Protein AF-A0A2P4SMF9-F1 (afdb_monomer_lite)

Foldseek 3Di:
DPPPPDDPDLVVVQVVLVVVLVCLVPDDCCVVQVDCNLVCLLPVACLPVSRNVSSVSSLVSNLPDDDPPRVVSNVVSVVSNVVSVVVNVVD

Structure (mmCIF, N/CA/C/O backbone):
data_AF-A0A2P4SMF9-F1
#
_entry.id   AF-A0A2P4SMF9-F1
#
loop_
_atom_site.group_PDB
_atom_site.id
_atom_site.type_symbol
_atom_site.label_atom_id
_atom_site.label_alt_id
_atom_site.label_comp_id
_atom_site.label_asym_id
_atom_site.label_entity_id
_atom_site.label_seq_id
_atom_site.pdbx_PDB_ins_code
_atom_site.Cartn_x
_atom_site.Cartn_y
_atom_site.Cartn_z
_atom_site.occupancy
_atom_site.B_iso_or_equiv
_atom_site.auth_seq_id
_atom_site.auth_comp_id
_atom_site.auth_asym_id
_atom_site.auth_atom_id
_atom_site.pdbx_PDB_model_num
ATOM 1 N N . MET A 1 1 ? 5.825 -12.853 6.793 1.00 48.69 1 MET A N 1
ATOM 2 C CA . MET A 1 1 ? 6.151 -11.933 5.680 1.00 48.69 1 MET A CA 1
ATOM 3 C C . MET A 1 1 ? 7.628 -11.511 5.763 1.00 48.69 1 MET A C 1
ATOM 5 O O . MET A 1 1 ? 7.921 -10.338 5.900 1.00 48.69 1 MET A O 1
ATOM 9 N N . PHE A 1 2 ? 8.563 -12.474 5.736 1.00 41.22 2 PHE A N 1
ATOM 10 C CA . PHE A 1 2 ? 10.009 -12.245 5.954 1.00 41.22 2 PHE A CA 1
ATOM 11 C C . PHE A 1 2 ? 10.844 -12.246 4.655 1.00 41.22 2 PHE A C 1
ATOM 13 O O . PHE A 1 2 ? 12.015 -11.896 4.672 1.00 41.22 2 PHE A O 1
ATOM 20 N N . LEU A 1 3 ? 10.251 -12.607 3.511 1.00 48.53 3 LEU A N 1
ATOM 21 C CA . LEU A 1 3 ? 10.977 -12.757 2.239 1.00 48.53 3 LEU A CA 1
ATOM 22 C C . LEU A 1 3 ? 11.168 -11.440 1.460 1.00 48.53 3 LEU A C 1
ATOM 24 O O . LEU A 1 3 ? 11.885 -11.418 0.464 1.00 48.53 3 LEU A O 1
ATOM 28 N N . GLN A 1 4 ? 10.535 -10.342 1.887 1.00 54.88 4 GLN A N 1
ATOM 29 C CA . GLN A 1 4 ? 10.397 -9.136 1.061 1.00 54.88 4 GLN A CA 1
ATOM 30 C C . GLN A 1 4 ? 11.491 -8.078 1.279 1.00 54.88 4 GLN A C 1
ATOM 32 O O . GLN A 1 4 ? 11.516 -7.077 0.567 1.00 54.88 4 GLN A O 1
ATOM 37 N N . GLU A 1 5 ? 12.414 -8.269 2.223 1.00 50.25 5 GLU A N 1
ATOM 38 C CA . GLU A 1 5 ? 13.434 -7.246 2.497 1.00 50.25 5 GLU A CA 1
ATOM 39 C C . GLU A 1 5 ? 14.709 -7.375 1.642 1.00 50.25 5 GLU A C 1
ATOM 41 O O . GLU A 1 5 ? 15.433 -6.391 1.544 1.00 50.25 5 GLU A O 1
ATOM 46 N N . ASN A 1 6 ? 14.937 -8.502 0.941 1.00 53.91 6 ASN A N 1
ATOM 47 C CA . ASN A 1 6 ? 16.232 -8.793 0.291 1.00 53.91 6 ASN A CA 1
ATOM 48 C C . ASN A 1 6 ? 16.204 -9.213 -1.198 1.00 53.91 6 ASN A C 1
ATOM 50 O O . ASN A 1 6 ? 17.266 -9.437 -1.777 1.00 53.91 6 ASN A O 1
ATOM 54 N N . SER A 1 7 ? 15.046 -9.357 -1.852 1.00 55.22 7 SER A N 1
ATOM 55 C CA . SER A 1 7 ? 15.021 -9.856 -3.240 1.00 55.22 7 SER A CA 1
ATOM 56 C C . SER A 1 7 ? 15.316 -8.751 -4.266 1.00 55.22 7 SER A C 1
ATOM 58 O O . SER A 1 7 ? 14.518 -7.832 -4.431 1.00 55.22 7 SER A O 1
ATOM 60 N N . GLN A 1 8 ? 16.432 -8.867 -4.999 1.00 67.25 8 GLN A N 1
ATOM 61 C CA . GLN A 1 8 ? 16.774 -8.009 -6.152 1.00 67.25 8 GLN A CA 1
ATOM 62 C C . GLN A 1 8 ? 16.143 -8.491 -7.477 1.00 67.25 8 GLN A C 1
ATOM 64 O O . GLN A 1 8 ? 16.368 -7.904 -8.534 1.00 67.25 8 GLN A O 1
ATOM 69 N N . ASN A 1 9 ? 15.357 -9.573 -7.449 1.00 84.31 9 ASN A N 1
ATOM 70 C CA . ASN A 1 9 ? 14.754 -10.153 -8.646 1.00 84.31 9 ASN A CA 1
ATOM 71 C C . ASN A 1 9 ? 13.431 -9.440 -8.977 1.00 84.31 9 ASN A C 1
ATOM 73 O O . ASN A 1 9 ? 12.381 -9.756 -8.415 1.00 84.31 9 ASN A O 1
ATOM 77 N N . ALA A 1 10 ? 13.488 -8.470 -9.891 1.00 87.12 10 ALA A N 1
ATOM 78 C CA . ALA A 1 10 ? 12.341 -7.644 -10.267 1.00 87.12 10 ALA A 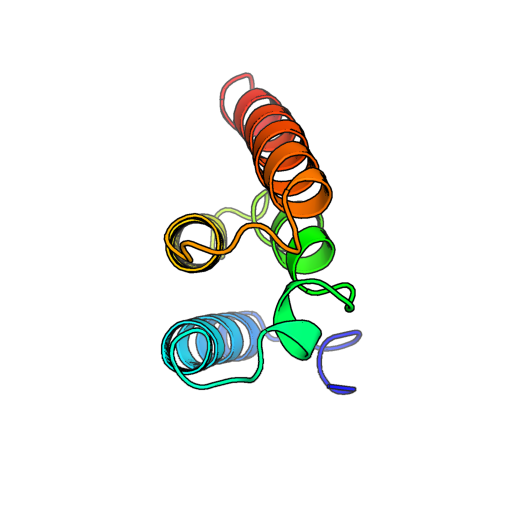CA 1
ATOM 79 C C . ALA A 1 10 ? 11.099 -8.441 -10.737 1.00 87.12 10 ALA A C 1
ATOM 81 O O . ALA A 1 10 ? 10.010 -8.158 -10.233 1.00 87.12 10 ALA A O 1
ATOM 82 N N . PRO A 1 11 ? 11.214 -9.462 -11.615 1.00 91.00 11 PRO A N 1
ATOM 83 C CA . PRO A 1 11 ? 10.091 -10.340 -11.957 1.00 91.00 11 PRO A CA 1
ATOM 84 C C . PRO A 1 11 ? 9.428 -11.010 -10.749 1.00 91.00 11 PRO A C 1
ATOM 86 O O . PRO A 1 11 ? 8.201 -11.044 -10.656 1.00 91.00 11 PRO A O 1
ATOM 89 N N . LEU A 1 12 ? 10.225 -11.506 -9.797 1.00 91.44 12 LEU A N 1
ATOM 90 C CA . LEU A 1 12 ? 9.702 -12.144 -8.587 1.00 91.44 12 LEU A CA 1
ATOM 91 C C . LEU A 1 12 ? 8.958 -11.139 -7.698 1.00 91.44 12 LEU A C 1
ATOM 93 O O . LEU A 1 12 ? 7.884 -11.449 -7.182 1.00 91.44 12 LEU A O 1
ATOM 97 N N . VAL A 1 13 ? 9.501 -9.929 -7.536 1.00 92.62 13 VAL A N 1
ATOM 98 C CA . VAL A 1 13 ? 8.839 -8.852 -6.783 1.00 92.62 13 VAL A CA 1
ATOM 99 C C . VAL A 1 13 ? 7.510 -8.481 -7.438 1.00 92.62 13 VAL A C 1
ATOM 101 O O . VAL A 1 13 ? 6.497 -8.395 -6.747 1.00 92.62 13 VAL A O 1
ATOM 104 N N . HIS A 1 14 ? 7.476 -8.344 -8.764 1.00 92.12 14 HIS A N 1
ATOM 105 C CA . HIS A 1 14 ? 6.242 -8.055 -9.493 1.00 92.12 14 HIS A CA 1
ATOM 106 C C . HIS A 1 14 ? 5.189 -9.157 -9.297 1.00 92.12 14 HIS A C 1
ATOM 108 O O . HIS A 1 14 ? 4.051 -8.862 -8.937 1.00 92.12 14 HIS A O 1
ATOM 114 N N . ALA A 1 15 ? 5.571 -10.430 -9.450 1.00 94.81 15 ALA A N 1
ATOM 115 C CA . ALA A 1 15 ? 4.674 -11.564 -9.218 1.00 94.81 15 ALA A CA 1
ATOM 116 C C . ALA A 1 15 ? 4.161 -11.615 -7.767 1.00 94.81 15 ALA A C 1
ATOM 118 O O . ALA A 1 15 ? 3.003 -11.954 -7.517 1.00 94.81 15 ALA A O 1
ATOM 119 N N . THR A 1 16 ? 5.000 -11.224 -6.805 1.00 95.06 16 THR A N 1
ATOM 120 C CA . THR A 1 16 ? 4.613 -11.121 -5.391 1.00 95.06 16 THR A CA 1
ATOM 121 C C . THR A 1 16 ? 3.568 -10.024 -5.180 1.00 95.06 16 THR A C 1
ATOM 123 O O . THR A 1 16 ? 2.594 -10.250 -4.467 1.00 95.06 16 THR A O 1
ATOM 126 N N . LEU A 1 17 ? 3.720 -8.860 -5.821 1.00 96.31 17 LEU A N 1
ATOM 127 C CA . LEU A 1 17 ? 2.746 -7.764 -5.750 1.00 96.31 17 LEU A CA 1
ATOM 128 C C . LEU A 1 17 ? 1.406 -8.131 -6.406 1.00 96.31 17 LEU A C 1
ATOM 130 O O . LEU A 1 17 ? 0.359 -7.836 -5.838 1.00 96.31 17 LEU A O 1
ATOM 134 N N . GLU A 1 18 ? 1.421 -8.823 -7.546 1.00 96.50 18 GLU A N 1
ATOM 135 C CA . GLU A 1 18 ? 0.200 -9.348 -8.183 1.00 96.50 18 GLU A CA 1
ATOM 136 C C . GLU A 1 18 ? -0.494 -10.401 -7.306 1.00 96.50 18 GLU A C 1
ATOM 138 O O . GLU A 1 18 ? -1.718 -10.419 -7.188 1.00 96.50 18 GLU A O 1
ATOM 143 N N . THR A 1 19 ? 0.277 -11.253 -6.628 1.00 95.75 19 THR A N 1
ATOM 144 C CA . THR A 1 19 ? -0.278 -12.234 -5.682 1.00 95.75 19 THR A CA 1
ATOM 145 C C . THR A 1 19 ? -0.893 -11.535 -4.469 1.00 95.75 19 THR A C 1
ATOM 147 O O . THR A 1 19 ? -2.021 -11.838 -4.081 1.00 95.75 19 THR A O 1
ATOM 150 N N . LEU A 1 20 ? -0.188 -10.550 -3.905 1.00 96.12 20 LEU A N 1
ATOM 151 C CA . LEU A 1 20 ? -0.689 -9.712 -2.819 1.00 96.12 20 LEU A CA 1
ATOM 152 C C . LEU A 1 20 ? -2.006 -9.032 -3.208 1.00 96.12 20 LEU A C 1
ATOM 154 O O . LEU A 1 20 ? -2.940 -9.063 -2.415 1.00 96.12 20 LEU A O 1
ATOM 158 N N . LEU A 1 21 ? -2.110 -8.483 -4.422 1.00 96.50 21 LEU A N 1
ATOM 159 C CA . LEU A 1 21 ? -3.329 -7.837 -4.917 1.00 96.50 21 LEU A CA 1
ATOM 160 C C . LEU A 1 21 ? -4.553 -8.763 -4.825 1.00 96.50 21 LEU A C 1
ATOM 162 O O . LEU A 1 21 ? -5.634 -8.323 -4.449 1.00 96.50 21 LEU A O 1
ATOM 166 N N . ARG A 1 22 ? -4.390 -10.059 -5.119 1.00 94.81 22 ARG A N 1
ATOM 167 C CA . 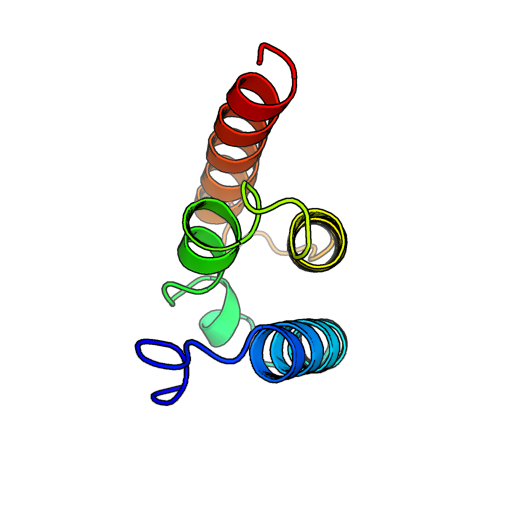ARG A 1 22 ? -5.469 -11.053 -4.970 1.00 94.81 22 ARG A CA 1
ATOM 168 C C . ARG A 1 22 ? -5.790 -11.355 -3.508 1.00 94.81 22 ARG A C 1
ATOM 170 O O . ARG A 1 22 ? -6.941 -11.638 -3.194 1.00 94.81 22 ARG A O 1
ATOM 177 N N . PHE A 1 23 ? -4.798 -11.293 -2.625 1.00 93.88 23 PHE A N 1
ATOM 178 C CA . PHE A 1 23 ? -4.961 -11.572 -1.198 1.00 93.88 23 PHE A CA 1
ATOM 179 C C . PHE A 1 23 ? -5.613 -10.439 -0.409 1.00 93.88 23 PHE A C 1
ATOM 181 O O . PHE A 1 23 ? -6.270 -10.734 0.585 1.00 93.88 23 PHE A O 1
ATOM 188 N N . LEU A 1 24 ? -5.489 -9.180 -0.839 1.00 94.06 24 LEU A N 1
ATOM 189 C CA . LEU A 1 24 ? -6.038 -8.027 -0.108 1.00 94.06 24 LEU A CA 1
ATOM 190 C C . LEU A 1 24 ? -7.536 -8.155 0.212 1.00 94.06 24 LEU A C 1
ATOM 192 O O . LEU A 1 24 ? -7.962 -7.707 1.268 1.00 94.06 24 LEU A O 1
ATOM 196 N N . ASN A 1 25 ? -8.303 -8.834 -0.644 1.00 88.31 25 ASN A N 1
ATOM 197 C CA . ASN A 1 25 ? -9.738 -9.058 -0.448 1.00 88.31 25 ASN A CA 1
ATOM 198 C C . ASN A 1 25 ? -10.087 -10.159 0.576 1.00 88.31 25 ASN A C 1
ATOM 200 O O . ASN A 1 25 ? -11.244 -10.280 0.967 1.00 88.31 25 ASN A O 1
ATOM 204 N N . TRP A 1 26 ? -9.118 -10.974 1.000 1.00 92.31 26 TRP A N 1
ATOM 205 C CA . TRP A 1 26 ? -9.359 -12.174 1.818 1.00 92.31 26 TRP A CA 1
ATOM 206 C C . TRP A 1 26 ? -8.591 -12.195 3.140 1.00 92.31 26 TRP A C 1
ATOM 208 O O . TRP A 1 26 ? -8.931 -12.972 4.033 1.00 92.31 26 TRP A O 1
ATOM 218 N N . ILE A 1 27 ? -7.534 -11.391 3.277 1.00 93.62 27 ILE A N 1
ATOM 219 C CA . ILE A 1 27 ? -6.715 -11.379 4.493 1.00 93.62 27 ILE A CA 1
ATOM 220 C C . ILE A 1 27 ? -7.350 -10.521 5.598 1.00 93.62 27 ILE A C 1
ATOM 222 O O . ILE A 1 27 ? -8.034 -9.540 5.307 1.00 93.62 27 ILE A O 1
ATOM 226 N N . PRO A 1 28 ? -7.095 -10.835 6.881 1.00 95.88 28 PRO A N 1
ATOM 227 C CA . PRO A 1 28 ? -7.556 -10.004 7.987 1.00 95.88 28 PRO A CA 1
ATOM 228 C C . PRO A 1 28 ? -7.022 -8.570 7.902 1.00 95.88 28 PRO A C 1
ATOM 230 O O . PRO A 1 28 ? -5.844 -8.353 7.609 1.00 95.88 28 PRO A O 1
ATOM 233 N N . LEU A 1 29 ? -7.869 -7.600 8.251 1.00 93.88 29 LEU A N 1
ATOM 234 C CA . LEU A 1 29 ? -7.552 -6.171 8.154 1.00 93.88 29 LEU A CA 1
ATOM 235 C C . LEU A 1 29 ? -6.337 -5.752 8.993 1.00 93.88 29 LEU A C 1
ATOM 237 O O . LEU A 1 29 ? -5.586 -4.878 8.567 1.00 93.88 29 LEU A O 1
ATOM 241 N N . GLY A 1 30 ? -6.065 -6.429 10.113 1.00 94.50 30 GLY A N 1
ATOM 242 C CA . GLY A 1 30 ? -4.853 -6.196 10.905 1.00 94.50 30 GLY A CA 1
ATOM 243 C C . GLY A 1 30 ? -3.561 -6.392 10.097 1.00 94.50 30 GLY A C 1
ATOM 244 O O . GLY A 1 30 ? -2.620 -5.617 10.242 1.00 94.50 30 GLY A O 1
ATOM 245 N N . TYR A 1 31 ? -3.515 -7.333 9.143 1.00 95.12 31 TYR A N 1
ATOM 246 C CA . TYR A 1 31 ? -2.346 -7.480 8.261 1.00 95.12 31 TYR A CA 1
ATOM 247 C C . TYR A 1 31 ? -2.156 -6.286 7.321 1.00 95.12 31 TYR A C 1
ATOM 249 O O . TYR A 1 31 ? -1.031 -6.024 6.892 1.00 95.12 31 TYR A O 1
ATOM 257 N N . ILE A 1 32 ? -3.231 -5.566 7.006 1.00 95.56 32 ILE A N 1
ATOM 258 C CA . ILE A 1 32 ? -3.216 -4.406 6.117 1.00 95.56 32 ILE A CA 1
ATOM 259 C C . ILE A 1 32 ? -2.864 -3.137 6.899 1.00 95.56 32 ILE A C 1
ATOM 261 O O . ILE A 1 32 ? -1.940 -2.420 6.512 1.00 95.56 32 ILE A O 1
ATOM 265 N N . PHE A 1 33 ? -3.573 -2.883 8.001 1.00 95.38 33 PHE A N 1
ATOM 266 C CA . PHE A 1 33 ? -3.555 -1.598 8.706 1.00 95.38 33 PHE A CA 1
ATOM 267 C C . PHE A 1 33 ? -2.657 -1.558 9.948 1.00 95.38 33 PHE A C 1
ATOM 269 O O . PHE A 1 33 ? -2.259 -0.474 10.367 1.00 95.38 33 PHE A O 1
ATOM 276 N N . GLU A 1 34 ? -2.294 -2.707 10.524 1.00 94.12 34 GLU A N 1
ATOM 277 C CA . GLU A 1 34 ? -1.458 -2.791 11.739 1.00 94.12 34 GLU A CA 1
ATOM 278 C C . GLU A 1 34 ? -0.027 -3.260 11.429 1.00 94.12 34 GLU A C 1
ATOM 280 O O . GLU A 1 34 ? 0.777 -3.527 12.322 1.00 94.12 34 GLU A O 1
ATOM 285 N N . THR A 1 35 ? 0.325 -3.344 10.143 1.00 95.44 35 THR A N 1
ATOM 286 C CA . THR A 1 35 ? 1.673 -3.691 9.681 1.00 95.44 35 THR A CA 1
ATOM 287 C C . THR A 1 35 ? 2.282 -2.576 8.831 1.00 95.44 35 THR A C 1
ATOM 289 O O . THR A 1 35 ? 1.671 -1.547 8.552 1.00 95.44 35 THR A O 1
ATOM 292 N N . LYS A 1 36 ? 3.515 -2.789 8.358 1.00 94.19 36 LYS A N 1
ATOM 293 C CA . LYS A 1 36 ? 4.206 -1.874 7.437 1.00 94.19 36 LYS A CA 1
ATOM 294 C C . LYS A 1 36 ? 3.779 -2.047 5.971 1.00 94.19 36 LYS A C 1
ATOM 296 O O . LYS A 1 36 ? 4.497 -1.592 5.082 1.00 94.19 36 LYS A O 1
ATOM 301 N N . LEU A 1 37 ? 2.666 -2.727 5.683 1.00 95.75 37 LEU A N 1
ATOM 302 C CA . LEU A 1 37 ? 2.249 -3.023 4.310 1.00 95.75 37 LEU A CA 1
ATOM 303 C C . LEU A 1 37 ? 2.038 -1.748 3.484 1.00 95.75 37 LEU A C 1
ATOM 305 O O . LEU A 1 37 ? 2.666 -1.590 2.436 1.00 95.75 37 LEU A O 1
ATOM 309 N N . ILE A 1 38 ? 1.205 -0.827 3.979 1.00 95.62 38 ILE A N 1
ATOM 310 C CA . ILE A 1 38 ? 0.866 0.427 3.287 1.00 95.62 38 ILE A CA 1
ATOM 311 C C . ILE A 1 38 ? 2.126 1.257 3.022 1.00 95.62 38 ILE A C 1
ATOM 313 O O . ILE A 1 38 ? 2.395 1.643 1.885 1.00 95.62 38 ILE A O 1
ATOM 317 N N . SER A 1 39 ? 2.951 1.478 4.048 1.00 95.06 39 SER A N 1
ATOM 318 C CA . SER A 1 39 ? 4.189 2.250 3.905 1.00 95.06 39 SER A CA 1
ATOM 319 C C . SER A 1 39 ? 5.183 1.582 2.952 1.00 95.06 39 SER A C 1
ATOM 321 O O . SER A 1 39 ? 5.848 2.269 2.181 1.00 95.06 39 SER A O 1
ATOM 323 N N . THR A 1 40 ? 5.247 0.250 2.927 1.00 95.44 40 THR A N 1
ATOM 324 C CA . THR A 1 40 ? 6.092 -0.489 1.978 1.00 95.44 40 THR A CA 1
ATOM 325 C C . THR A 1 40 ? 5.615 -0.305 0.536 1.00 95.44 40 THR A C 1
ATOM 327 O O . THR A 1 40 ? 6.438 -0.026 -0.337 1.00 95.44 40 THR A O 1
ATOM 330 N N . LEU A 1 41 ? 4.306 -0.411 0.274 1.00 96.81 41 LEU A N 1
ATOM 331 C CA . LEU A 1 41 ? 3.725 -0.170 -1.054 1.00 96.81 41 LEU A CA 1
ATOM 332 C C . LEU A 1 41 ? 4.033 1.242 -1.561 1.00 96.81 41 LEU A C 1
ATOM 334 O O . LEU A 1 41 ? 4.446 1.405 -2.710 1.00 96.81 41 LEU A O 1
ATOM 338 N N . ILE A 1 42 ? 3.899 2.240 -0.688 1.00 96.19 42 ILE A N 1
ATOM 339 C CA . ILE A 1 42 ? 4.120 3.647 -1.024 1.00 96.19 42 ILE A CA 1
ATOM 340 C C . ILE A 1 42 ? 5.609 3.948 -1.239 1.00 96.19 42 ILE A C 1
ATOM 342 O O . ILE A 1 42 ? 5.983 4.455 -2.289 1.00 96.19 42 ILE A O 1
ATOM 346 N N . TYR A 1 43 ? 6.484 3.630 -0.286 1.00 94.75 43 TYR A N 1
ATOM 347 C CA . TYR A 1 43 ? 7.874 4.097 -0.349 1.00 94.75 43 TYR A CA 1
ATOM 348 C C . TYR A 1 43 ? 8.805 3.198 -1.161 1.00 94.75 43 TYR A C 1
ATOM 350 O O . TYR A 1 43 ? 9.750 3.702 -1.765 1.00 94.75 43 TYR A O 1
ATOM 358 N N . LYS A 1 44 ? 8.581 1.876 -1.183 1.00 92.56 44 LYS A N 1
ATOM 359 C CA . LYS A 1 44 ? 9.485 0.952 -1.890 1.00 92.56 44 LYS A CA 1
ATOM 360 C C . LYS A 1 44 ? 9.075 0.678 -3.331 1.00 92.56 44 LYS A C 1
ATOM 362 O O . LYS A 1 44 ? 9.945 0.369 -4.139 1.00 92.56 44 LYS A O 1
ATOM 367 N N . PHE A 1 45 ? 7.784 0.759 -3.660 1.00 94.56 45 PHE A N 1
ATOM 368 C CA . PHE A 1 45 ? 7.293 0.261 -4.949 1.00 94.56 45 PHE A CA 1
ATOM 369 C C . PHE A 1 45 ? 6.608 1.321 -5.815 1.00 94.56 45 PHE A C 1
ATOM 371 O O . PHE A 1 45 ? 6.833 1.328 -7.024 1.00 94.56 45 PHE A O 1
ATOM 378 N N . LEU A 1 46 ? 5.851 2.258 -5.235 1.00 94.81 46 LEU A N 1
ATOM 379 C CA . LEU A 1 46 ? 5.087 3.255 -6.000 1.00 94.81 46 LEU A CA 1
ATOM 380 C C . LEU A 1 46 ? 5.961 4.128 -6.921 1.00 94.81 46 LEU A C 1
ATOM 382 O O . LEU A 1 46 ? 5.587 4.404 -8.064 1.00 94.81 46 LEU A O 1
ATOM 386 N N . ASN A 1 47 ? 7.149 4.525 -6.460 1.00 91.44 47 ASN A N 1
ATOM 387 C CA . ASN A 1 47 ? 8.052 5.368 -7.251 1.00 91.44 47 ASN A CA 1
ATOM 388 C C . ASN A 1 47 ? 8.808 4.600 -8.339 1.00 91.44 47 ASN A C 1
ATOM 390 O O . ASN A 1 47 ? 9.309 5.215 -9.280 1.00 91.44 47 ASN A O 1
ATOM 394 N N . VAL A 1 48 ? 8.868 3.269 -8.257 1.00 92.19 48 VAL A N 1
ATOM 395 C CA . VAL A 1 48 ? 9.585 2.440 -9.228 1.00 92.19 48 VAL A CA 1
ATOM 396 C C . VAL A 1 48 ? 8.674 2.190 -10.440 1.00 92.19 48 VAL A C 1
ATOM 398 O O . VAL A 1 48 ? 7.647 1.525 -10.285 1.00 92.19 48 VAL A O 1
ATOM 401 N N . PRO A 1 49 ? 9.015 2.651 -11.664 1.00 92.19 49 PRO A N 1
ATOM 402 C CA . PRO A 1 49 ? 8.107 2.592 -12.818 1.00 92.19 49 PRO A CA 1
ATOM 403 C C . PRO A 1 49 ? 7.523 1.202 -13.111 1.00 92.19 49 PRO A C 1
ATOM 405 O O . PRO A 1 49 ? 6.340 1.086 -13.416 1.00 92.19 49 PRO A O 1
ATOM 408 N N . MET A 1 50 ? 8.324 0.142 -12.956 1.00 93.00 50 MET A N 1
ATOM 409 C CA . MET A 1 50 ? 7.893 -1.243 -13.203 1.00 93.00 50 MET A CA 1
ATOM 410 C C . MET A 1 50 ? 6.911 -1.807 -12.159 1.00 93.00 50 MET A C 1
ATOM 412 O O . MET A 1 50 ? 6.235 -2.798 -12.434 1.00 93.00 50 MET A O 1
ATOM 416 N N . PHE A 1 51 ? 6.827 -1.212 -10.964 1.00 95.50 51 PHE A N 1
ATOM 417 C CA . PHE A 1 51 ? 5.942 -1.667 -9.881 1.00 95.50 51 PHE A CA 1
ATOM 418 C C . PHE A 1 51 ? 4.780 -0.705 -9.620 1.00 95.50 51 PHE A C 1
ATOM 420 O O . PHE A 1 51 ? 3.745 -1.124 -9.109 1.00 95.50 51 PHE A O 1
ATOM 427 N N . ARG A 1 52 ? 4.901 0.557 -10.042 1.00 94.69 52 ARG A N 1
ATOM 428 C CA . ARG A 1 52 ? 3.932 1.636 -9.812 1.00 94.69 52 ARG A CA 1
ATOM 429 C C . ARG A 1 52 ? 2.477 1.227 -10.019 1.00 94.69 52 ARG A C 1
ATOM 431 O O . ARG A 1 52 ? 1.657 1.434 -9.133 1.00 94.69 52 ARG A O 1
ATOM 438 N N . ASN A 1 53 ? 2.154 0.641 -11.172 1.00 95.94 53 ASN A N 1
ATOM 439 C CA . ASN A 1 53 ? 0.768 0.317 -11.514 1.00 95.94 53 ASN A CA 1
ATOM 440 C C . ASN A 1 53 ? 0.176 -0.754 -10.593 1.00 95.94 53 ASN A C 1
ATOM 442 O O . ASN A 1 53 ? -0.960 -0.610 -10.148 1.00 95.94 53 ASN A O 1
ATOM 446 N N . VAL A 1 54 ? 0.928 -1.817 -10.290 1.00 97.12 54 VAL A N 1
ATOM 447 C CA . VAL A 1 54 ? 0.444 -2.868 -9.383 1.00 97.12 54 VAL A CA 1
ATOM 448 C C . VAL A 1 54 ? 0.384 -2.357 -7.941 1.00 97.12 54 VAL A C 1
ATOM 450 O O . VAL A 1 54 ? -0.581 -2.639 -7.239 1.00 97.12 54 VAL A O 1
ATOM 453 N N . SER A 1 55 ? 1.328 -1.510 -7.518 1.00 97.00 55 SER A N 1
ATOM 454 C CA . SER A 1 55 ? 1.275 -0.853 -6.207 1.00 97.00 55 SER A CA 1
ATOM 455 C C . SER A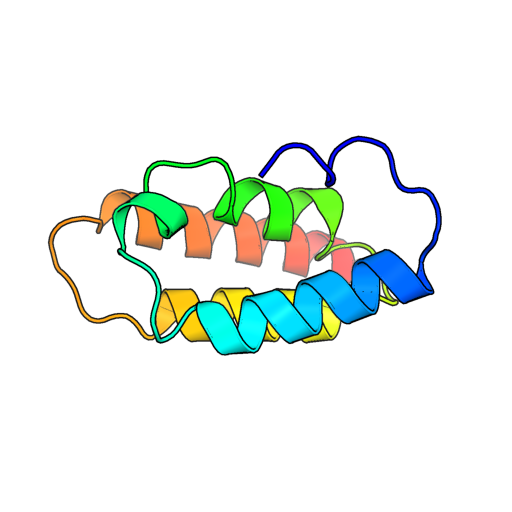 1 55 ? 0.069 0.071 -6.067 1.00 97.00 55 SER A C 1
ATOM 457 O O . SER A 1 55 ? -0.602 0.010 -5.043 1.00 97.00 55 SER A O 1
ATOM 459 N N . LEU A 1 56 ? -0.253 0.873 -7.088 1.00 96.81 56 LEU A N 1
ATOM 460 C CA . LEU A 1 56 ? -1.457 1.708 -7.089 1.00 96.81 56 LEU A CA 1
ATOM 461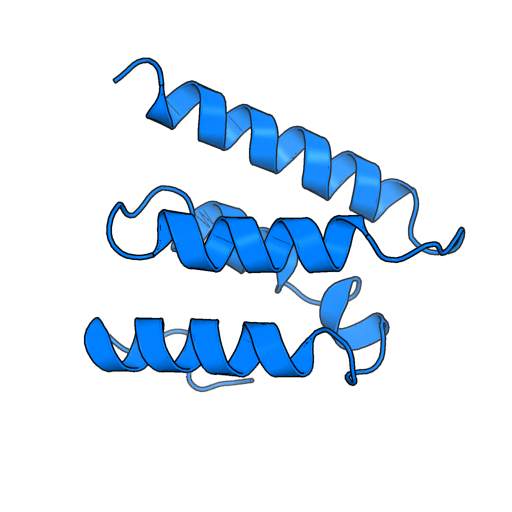 C C . LEU A 1 56 ? -2.726 0.869 -6.998 1.00 96.81 56 LEU A C 1
ATOM 463 O O . LEU A 1 56 ? -3.570 1.186 -6.172 1.00 96.81 56 LEU A O 1
ATOM 467 N N . LYS A 1 57 ? -2.835 -0.228 -7.760 1.00 97.94 57 LYS A N 1
ATOM 468 C CA . LYS A 1 57 ? -3.974 -1.154 -7.639 1.00 97.94 57 LYS A CA 1
ATOM 469 C C . LYS A 1 57 ? -4.118 -1.678 -6.211 1.00 97.94 57 LYS A C 1
ATOM 471 O O . LYS A 1 57 ? -5.210 -1.626 -5.665 1.00 97.94 57 LYS A O 1
ATOM 476 N N . CYS A 1 58 ? -3.023 -2.108 -5.578 1.00 97.88 58 CYS A N 1
ATOM 477 C CA . CYS A 1 58 ? -3.056 -2.545 -4.181 1.00 97.88 58 CYS A CA 1
ATOM 478 C C . CYS A 1 58 ? -3.545 -1.434 -3.240 1.00 97.88 58 CYS A C 1
ATOM 480 O O . CYS A 1 58 ? -4.388 -1.683 -2.386 1.00 97.88 58 CYS A O 1
ATOM 482 N N . LEU A 1 59 ? -3.041 -0.206 -3.397 1.00 97.69 59 LEU A N 1
ATOM 483 C CA . LEU A 1 59 ? -3.465 0.940 -2.584 1.00 97.69 59 LEU A CA 1
ATOM 484 C C . LEU A 1 59 ? -4.944 1.292 -2.820 1.00 97.69 59 LEU A C 1
ATOM 486 O O . LEU A 1 59 ? -5.628 1.664 -1.872 1.00 97.69 59 LEU A O 1
ATOM 490 N N . THR A 1 60 ? -5.451 1.135 -4.047 1.00 97.31 60 THR A N 1
ATOM 491 C CA . THR A 1 60 ? -6.870 1.322 -4.388 1.00 97.31 60 THR A CA 1
ATOM 492 C C . THR A 1 60 ? -7.759 0.270 -3.733 1.00 97.31 60 THR A C 1
ATOM 494 O O . THR A 1 60 ? -8.771 0.641 -3.147 1.00 97.31 60 THR A O 1
ATOM 497 N N . GLU A 1 61 ? -7.380 -1.011 -3.769 1.00 97.19 61 GLU A N 1
ATOM 498 C CA . GLU A 1 61 ? -8.132 -2.070 -3.076 1.00 97.19 61 GLU A CA 1
ATOM 499 C C . GLU A 1 61 ? -8.185 -1.806 -1.565 1.00 97.19 61 GLU A C 1
ATOM 501 O O . GLU A 1 61 ? -9.245 -1.911 -0.956 1.00 97.19 61 GLU A O 1
ATOM 506 N N . ILE A 1 62 ? -7.066 -1.378 -0.965 1.00 96.25 62 ILE A N 1
ATOM 507 C CA . ILE A 1 62 ? -7.021 -1.002 0.456 1.00 96.25 62 ILE A CA 1
ATOM 508 C C . ILE A 1 62 ? -7.944 0.192 0.730 1.00 96.25 62 ILE A C 1
ATOM 510 O O . ILE A 1 62 ? -8.700 0.160 1.696 1.00 96.25 62 ILE A O 1
ATOM 514 N N . ALA A 1 63 ? -7.918 1.227 -0.117 1.00 95.81 63 ALA A N 1
ATOM 515 C CA . ALA A 1 63 ? -8.768 2.412 0.020 1.00 95.81 63 ALA A CA 1
ATOM 516 C C . ALA A 1 63 ? -10.270 2.118 -0.159 1.00 95.81 63 ALA A C 1
ATOM 518 O O . ALA A 1 63 ? -11.099 2.882 0.328 1.00 95.81 63 ALA A O 1
ATOM 519 N N . GLY A 1 64 ? -10.624 1.030 -0.849 1.00 94.25 64 GLY A N 1
ATOM 520 C CA . GLY A 1 64 ? -12.007 0.587 -1.034 1.00 94.25 64 GLY A CA 1
ATOM 521 C C . GLY A 1 64 ? -12.620 -0.098 0.192 1.00 94.25 64 GLY A C 1
ATOM 522 O O . GLY A 1 64 ? -13.830 -0.324 0.217 1.00 94.25 64 GLY A O 1
ATOM 523 N N . VAL A 1 65 ? -11.822 -0.427 1.213 1.00 93.44 65 VAL A N 1
ATOM 524 C CA . VAL A 1 65 ? -12.310 -1.082 2.431 1.00 93.44 65 VAL A CA 1
ATOM 525 C C . VAL A 1 65 ? -13.144 -0.098 3.260 1.00 93.44 65 VAL A C 1
ATOM 527 O O . VAL A 1 65 ? -12.640 0.902 3.760 1.00 93.44 65 VAL A O 1
ATOM 530 N N . SER A 1 66 ? -14.428 -0.397 3.463 1.00 90.06 66 SER A N 1
ATOM 531 C CA . SER A 1 66 ? -15.340 0.450 4.240 1.00 90.06 66 SER A CA 1
ATOM 532 C C . SER A 1 66 ? -15.377 0.041 5.718 1.00 90.06 66 SER A C 1
ATOM 534 O O . SER A 1 66 ? -16.214 -0.769 6.124 1.00 90.06 66 SER A O 1
ATOM 536 N N . VAL A 1 67 ? -14.477 0.594 6.534 1.00 91.81 67 VAL A N 1
ATOM 537 C CA . VAL A 1 67 ? -14.423 0.358 7.990 1.00 91.81 67 VAL A CA 1
ATOM 538 C C . VAL A 1 67 ? -14.074 1.635 8.751 1.00 91.81 67 VAL A C 1
ATOM 540 O O . VAL A 1 67 ? -13.236 2.414 8.312 1.00 91.81 67 VAL A O 1
ATOM 543 N N . SER A 1 68 ? -14.686 1.843 9.919 1.00 90.81 68 SER A N 1
ATOM 544 C CA . SER A 1 68 ? -14.452 3.030 10.759 1.00 90.81 68 SER A CA 1
ATOM 545 C C . SER A 1 68 ? -13.254 2.903 11.707 1.00 90.81 68 SER A C 1
ATOM 547 O O . SER A 1 68 ? -12.781 3.894 12.244 1.00 90.81 68 SER A O 1
ATOM 549 N N . GLN A 1 69 ? -12.744 1.688 11.920 1.00 94.81 69 GLN A N 1
ATOM 550 C CA . GLN A 1 69 ? -11.706 1.398 12.921 1.00 94.81 69 GLN A CA 1
ATOM 551 C C . GLN A 1 69 ? -10.311 1.922 12.545 1.00 94.81 69 GLN A C 1
ATOM 553 O O . GLN A 1 69 ? -9.450 2.020 13.414 1.00 94.81 69 GLN A O 1
ATOM 558 N N . TYR A 1 70 ? -10.086 2.240 11.267 1.00 94.94 70 TYR A N 1
ATOM 559 C CA . TYR A 1 70 ? -8.767 2.568 10.717 1.00 94.94 70 TYR A CA 1
ATOM 560 C C . TYR A 1 70 ? -8.739 3.936 10.011 1.00 94.94 70 TYR A C 1
ATOM 562 O O . TYR A 1 70 ? -8.013 4.132 9.035 1.00 94.94 70 TYR A O 1
ATOM 570 N N . GLU A 1 71 ? -9.557 4.887 10.470 1.00 93.81 71 GLU A N 1
ATOM 571 C CA . GLU A 1 71 ? -9.693 6.216 9.855 1.00 93.81 71 GLU A CA 1
ATOM 572 C C . GLU A 1 71 ? -8.345 6.955 9.736 1.00 93.81 71 GLU A C 1
ATOM 574 O O . GLU A 1 71 ? -8.009 7.472 8.668 1.00 93.81 71 GLU A O 1
ATOM 579 N N . GLU A 1 72 ? -7.509 6.920 10.777 1.00 94.31 72 GLU A N 1
ATOM 580 C CA . GLU A 1 72 ? -6.173 7.536 10.752 1.00 94.31 72 GLU A CA 1
ATOM 581 C C . GLU A 1 72 ? -5.247 6.902 9.700 1.00 94.31 72 GLU A C 1
ATOM 583 O O . GLU A 1 72 ? -4.462 7.590 9.032 1.00 94.31 72 GLU A O 1
ATOM 588 N N . GLN A 1 73 ? -5.346 5.586 9.504 1.00 95.00 73 GLN A N 1
ATOM 589 C CA . GLN A 1 73 ? -4.579 4.864 8.496 1.00 95.00 73 GLN A CA 1
ATOM 590 C C . GLN A 1 73 ? -5.046 5.228 7.087 1.00 95.00 73 GLN A C 1
ATOM 592 O O . GLN A 1 73 ? -4.199 5.341 6.202 1.00 95.00 73 GLN A O 1
ATOM 597 N N . PHE A 1 74 ? -6.341 5.474 6.865 1.00 96.19 74 PHE A N 1
ATOM 598 C CA . PHE A 1 74 ? -6.844 5.984 5.584 1.00 96.19 74 PHE A CA 1
ATOM 599 C C . PHE A 1 74 ? -6.342 7.398 5.286 1.00 96.19 74 PHE A C 1
ATOM 601 O O . PHE A 1 74 ? -5.890 7.666 4.169 1.00 96.19 74 PHE A O 1
ATOM 608 N N . VAL A 1 75 ? -6.340 8.288 6.281 1.00 95.50 75 VAL A N 1
ATOM 609 C CA . VAL A 1 75 ? -5.760 9.636 6.141 1.00 95.50 75 VAL A CA 1
ATOM 610 C C . VAL A 1 75 ? -4.275 9.543 5.788 1.00 95.50 75 VAL A C 1
ATOM 612 O O . VAL A 1 75 ? -3.802 10.225 4.873 1.00 95.50 75 VAL A O 1
ATOM 615 N N . THR A 1 76 ? -3.542 8.655 6.459 1.00 94.81 76 THR A N 1
ATOM 616 C CA . THR A 1 76 ? -2.122 8.401 6.188 1.00 94.81 76 THR A CA 1
ATOM 617 C C . THR A 1 76 ? -1.913 7.833 4.782 1.00 94.81 76 THR A C 1
ATOM 619 O O . THR A 1 76 ? -1.099 8.362 4.025 1.00 94.81 76 THR A O 1
ATOM 622 N N . LEU A 1 77 ? -2.674 6.805 4.395 1.00 96.69 77 LEU A N 1
ATOM 623 C CA . LEU A 1 77 ? -2.665 6.195 3.061 1.00 96.69 77 LEU A CA 1
ATOM 624 C C . LEU A 1 77 ? -2.822 7.265 1.977 1.00 96.69 77 LEU A C 1
ATOM 626 O O . LEU A 1 77 ? -1.991 7.345 1.069 1.00 96.69 77 LEU A O 1
ATOM 630 N N . PHE A 1 78 ? -3.848 8.109 2.093 1.00 96.69 78 PHE A N 1
ATOM 631 C CA . PHE A 1 78 ? -4.127 9.175 1.135 1.00 96.69 78 PHE A CA 1
ATOM 632 C C . PHE A 1 78 ? -2.997 10.210 1.084 1.00 96.69 78 PHE A C 1
ATOM 634 O O . PHE A 1 78 ? -2.447 10.484 0.015 1.00 96.69 78 PHE A O 1
ATOM 641 N N . THR A 1 79 ? -2.605 10.740 2.244 1.00 96.62 79 THR A N 1
ATOM 642 C CA . THR A 1 79 ? -1.588 11.796 2.361 1.00 96.62 79 THR A CA 1
ATOM 643 C C . THR A 1 79 ? -0.255 11.349 1.767 1.00 96.62 79 THR A C 1
ATOM 645 O O . THR A 1 79 ? 0.327 12.042 0.929 1.00 96.62 79 THR A O 1
ATOM 648 N N . LEU A 1 80 ? 0.221 10.163 2.151 1.00 95.88 80 LEU A N 1
ATOM 649 C CA . LEU A 1 80 ? 1.499 9.635 1.685 1.00 95.88 80 LEU A CA 1
ATOM 650 C C . LEU A 1 80 ? 1.466 9.294 0.188 1.00 95.88 80 LEU A C 1
ATOM 652 O O . LEU A 1 80 ? 2.414 9.620 -0.529 1.00 95.88 80 LEU A O 1
ATOM 656 N N . THR A 1 81 ? 0.372 8.705 -0.303 1.00 96.56 81 THR A N 1
ATOM 657 C CA . THR A 1 81 ? 0.220 8.375 -1.731 1.00 96.56 81 THR A CA 1
ATOM 658 C C . THR A 1 81 ? 0.243 9.637 -2.591 1.00 96.56 81 THR A C 1
ATOM 660 O O . THR A 1 81 ? 0.992 9.697 -3.565 1.00 96.56 81 THR A O 1
ATOM 663 N N . MET A 1 82 ? -0.498 10.682 -2.209 1.00 95.56 82 MET A N 1
ATOM 664 C CA . MET A 1 82 ? -0.515 11.954 -2.942 1.00 95.56 82 MET A CA 1
ATOM 665 C C . MET A 1 82 ? 0.848 12.651 -2.939 1.00 95.56 82 MET A C 1
ATOM 667 O O . MET A 1 82 ? 1.262 13.197 -3.964 1.00 95.56 82 MET A O 1
ATOM 671 N N . MET A 1 83 ? 1.587 12.596 -1.826 1.00 94.69 83 MET A N 1
ATOM 672 C CA . MET A 1 83 ? 2.953 13.126 -1.772 1.00 94.69 83 MET A CA 1
ATOM 673 C C . MET A 1 83 ? 3.898 12.405 -2.738 1.00 94.69 83 MET A C 1
ATOM 675 O O . MET A 1 83 ?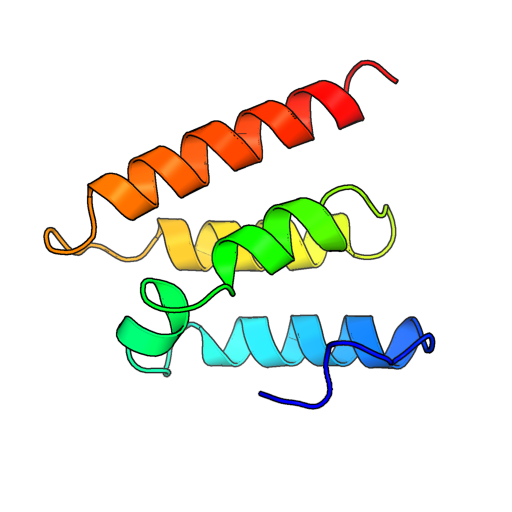 4.669 13.068 -3.431 1.00 94.69 83 MET A O 1
ATOM 679 N N . GLN A 1 84 ? 3.843 11.072 -2.815 1.00 93.38 84 GLN A N 1
ATOM 680 C CA . GLN A 1 84 ? 4.663 10.312 -3.766 1.00 93.38 84 GLN A CA 1
ATOM 681 C C . GLN A 1 84 ? 4.237 10.561 -5.219 1.00 93.38 84 GLN A C 1
ATOM 683 O O . GLN A 1 84 ? 5.086 10.793 -6.075 1.00 93.38 84 GLN A O 1
ATOM 688 N N . LEU A 1 85 ? 2.932 10.618 -5.505 1.00 90.81 85 LEU A N 1
ATOM 689 C CA . LEU A 1 85 ? 2.429 10.931 -6.848 1.00 90.81 85 LEU A CA 1
ATOM 690 C C . LEU A 1 85 ? 2.875 12.312 -7.333 1.00 90.81 85 LEU A C 1
ATOM 692 O O . LEU A 1 85 ? 3.246 12.459 -8.497 1.00 90.81 85 LEU A O 1
ATOM 696 N N . LYS A 1 86 ? 2.905 13.312 -6.443 1.00 90.56 86 LYS A N 1
ATOM 697 C CA . LYS A 1 86 ? 3.473 14.629 -6.752 1.00 90.56 86 LYS A CA 1
ATOM 698 C C . LYS A 1 86 ? 4.933 14.500 -7.199 1.00 90.56 86 LYS A C 1
ATOM 700 O O . LYS A 1 86 ? 5.302 15.050 -8.227 1.00 90.56 86 LYS A O 1
ATOM 705 N N . GLN A 1 87 ? 5.758 13.751 -6.473 1.00 86.38 87 GLN A N 1
ATOM 706 C CA . GLN A 1 87 ? 7.170 13.569 -6.834 1.00 86.38 87 G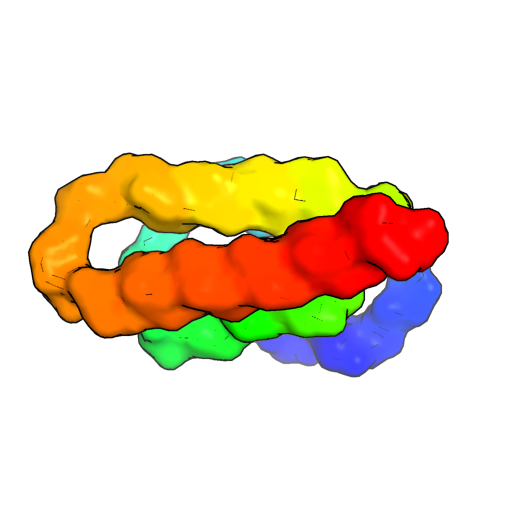LN A CA 1
ATOM 707 C C . GLN A 1 87 ? 7.346 12.886 -8.196 1.00 86.38 87 GLN A C 1
ATOM 709 O O . GLN A 1 87 ? 8.260 13.240 -8.928 1.00 86.38 87 GLN A O 1
ATOM 714 N N . VAL A 1 88 ? 6.458 11.955 -8.551 1.00 81.94 88 VAL A N 1
ATOM 715 C CA . VAL A 1 88 ? 6.486 11.253 -9.843 1.00 81.94 88 VAL A CA 1
ATOM 716 C C . VAL A 1 88 ? 6.041 12.140 -11.013 1.00 81.94 88 VAL A C 1
ATOM 718 O O . VAL A 1 88 ? 6.564 11.981 -12.110 1.00 81.94 88 VAL A O 1
ATOM 721 N N . MET A 1 89 ? 5.069 13.038 -10.813 1.00 73.31 89 MET A N 1
ATOM 722 C CA . MET A 1 89 ? 4.531 13.893 -11.887 1.00 73.31 89 MET A CA 1
ATOM 723 C C . MET A 1 89 ? 5.380 15.131 -12.192 1.00 73.31 89 MET A C 1
ATOM 725 O O . MET A 1 89 ? 5.277 15.665 -13.290 1.00 73.31 89 MET A O 1
ATOM 729 N N . PHE A 1 90 ? 6.179 15.607 -11.236 1.00 68.62 90 PHE A N 1
ATOM 730 C CA . PHE A 1 90 ? 7.016 16.806 -11.388 1.00 68.62 90 PHE A CA 1
ATOM 731 C C . PHE A 1 90 ? 8.502 16.482 -11.656 1.00 68.62 90 PHE A C 1
ATOM 733 O O . PHE A 1 90 ? 9.369 17.296 -11.336 1.00 68.62 90 PHE A O 1
ATOM 740 N N . TYR A 1 91 ? 8.783 15.303 -12.219 1.00 52.28 91 TYR A N 1
ATOM 741 C CA . TYR A 1 91 ? 10.114 14.838 -12.640 1.00 52.28 91 TYR A CA 1
ATOM 742 C C . TYR A 1 91 ? 10.150 14.495 -14.138 1.00 52.28 91 TYR A C 1
ATOM 744 O O . TYR A 1 91 ? 9.257 14.979 -14.869 1.00 52.28 91 TYR A O 1
#

Radius of gyration: 12.94 Å; chains: 1; bounding box: 32×30×26 Å

pLDDT: mean 89.54, std 13.2, range [41.22, 97.94]

Secondary structure (DSSP, 8-state):
--TTSS---HHHHHHHHHHHHHHTTTS-HHHHHSSSHHHHIIIIIITSHHHHHHHHHHHHHHHT---STTHHHHHHHHHHHHHHHHHHHT-

Organism: Bambusicola thoracicus (NCBI:txid9083)

Sequence (91 aa):
MFLQENSQNAPLVHATLETLLRFLNWIPLGYIFETKLISTLIYKFLNVPMFRNVSLKCLTEIAGVSVSQYEEQFVTLFTLTMMQLKQVMFY

InterPro domains:
  IPR011989 Armadillo-like helical [G3DSA:1.25.10.10] (1-90)
  IPR013598 Exportin-1/Importin-beta-like [PF08389] (5-59)
  IPR016024 Armadillo-type fold [SSF48371] (3-87)
  IPR045065 Exportin-1/5 [PTHR11223] (4-87)